Protein AF-A0A2V7S3A4-F1 (afdb_monomer)

Nearest PDB structures (foldseek):
  8rte-assembly1_A  TM=5.870E-01  e=4.071E-02  Bacillus phage phi105
  8rte-assembly1_B  TM=5.940E-01  e=4.272E-02  Bacillus phage phi105
  4wnd-assembly1_A  TM=4.679E-01  e=4.704E-02  Homo sapiens
  5a7d-assembly4_D  TM=4.368E-01  e=1.066E-01  Drosophila melanogaster
  4wnf-assembly1_A  TM=4.664E-01  e=1.423E-01  Homo sapiens

Radius of gyration: 20.43 Å; Cα contacts (8 Å, |Δi|>4): 155; chains: 1; bounding box: 55×40×80 Å

Mean predicted aligned error: 12.74 Å

pLDDT: mean 76.26, std 22.92, range [29.84, 98.12]

Sequence (170 aa):
MSGSGGSPLDHHDALTRLTLQAVGGDSARYYLTKAEFYGVKNDIPAAHAYYDSARVVLAAKTAAPPNKASEQQPVETQLAPAYAGLGRKADAIPMGREGAQLVPVSRDALAGPAVLLDLVEIYVRTAEYDGALDQLALPFSDSEPGKGGSVAAENSRPVVFAIQEPIENS

Secondary structure (DSSP, 8-state):
-------TTTHHHHHHH--TTTTTT-HHHHHHHHHHHHHHTT-HHHHHHHHHHHHHHHHHHTTSPP-HHHHHS-THHHHHHHHHHTT-HHHHHHHHHHHHHHS-TTT-TTTHHHHHHHHHHHHHHTT-HHHHHHHHHHHHHT--TT------------------------

Structure (mmCIF, N/CA/C/O backbone):
data_AF-A0A2V7S3A4-F1
#
_entry.id   AF-A0A2V7S3A4-F1
#
loop_
_atom_site.group_PDB
_atom_site.id
_atom_site.type_symbol
_atom_site.label_atom_id
_atom_site.label_alt_id
_atom_site.label_comp_id
_atom_site.label_asym_id
_atom_site.label_entity_id
_atom_site.label_seq_id
_atom_site.pdbx_PDB_ins_code
_atom_site.Cartn_x
_atom_site.Cartn_y
_atom_site.Cartn_z
_atom_site.occupancy
_atom_site.B_iso_or_equiv
_atom_site.auth_seq_id
_atom_site.auth_comp_id
_atom_site.auth_asym_id
_atom_site.auth_atom_id
_atom_site.pdbx_PDB_model_num
ATOM 1 N N . MET A 1 1 ? 6.741 14.776 -45.698 1.00 37.16 1 MET A N 1
ATOM 2 C CA . MET A 1 1 ? 6.699 15.222 -44.289 1.00 37.16 1 MET A CA 1
ATOM 3 C C . MET A 1 1 ? 5.877 14.194 -43.533 1.00 37.16 1 MET A C 1
ATOM 5 O O . MET A 1 1 ? 4.657 14.232 -43.600 1.00 37.16 1 MET A O 1
ATOM 9 N N . SER A 1 2 ? 6.550 13.184 -42.979 1.00 37.75 2 SER A N 1
ATOM 10 C CA . SER A 1 2 ? 5.908 12.065 -42.282 1.00 37.75 2 SER A CA 1
ATOM 11 C C . SER A 1 2 ? 5.432 12.514 -40.908 1.00 37.75 2 SER A C 1
ATOM 13 O O . SER A 1 2 ? 6.190 13.136 -40.166 1.00 37.75 2 SER A O 1
ATOM 15 N N . GLY A 1 3 ? 4.173 12.214 -40.596 1.00 44.56 3 GLY A N 1
ATOM 16 C CA . GLY A 1 3 ? 3.578 12.487 -39.298 1.00 44.56 3 GLY A CA 1
ATOM 17 C C . GLY A 1 3 ? 4.239 11.660 -38.201 1.00 44.56 3 GLY A C 1
ATOM 18 O O . GLY A 1 3 ? 4.335 10.440 -38.316 1.00 44.56 3 GLY A O 1
ATOM 19 N N . SER A 1 4 ? 4.649 12.314 -37.116 1.00 43.97 4 SER A N 1
ATOM 20 C CA . SER A 1 4 ? 4.848 11.634 -35.839 1.00 43.97 4 SER A CA 1
ATOM 21 C C . SER A 1 4 ? 3.525 11.679 -35.081 1.00 43.97 4 SER A C 1
ATOM 23 O O . SER A 1 4 ? 3.277 12.567 -34.264 1.00 43.97 4 SER A O 1
ATOM 25 N N . GLY A 1 5 ? 2.646 10.731 -35.398 1.00 41.50 5 GLY A N 1
ATOM 26 C CA . GLY A 1 5 ? 1.574 10.348 -34.491 1.00 41.50 5 GLY A CA 1
ATOM 27 C C . GLY A 1 5 ? 2.208 9.736 -33.247 1.00 41.50 5 GLY A C 1
ATOM 28 O O . GLY A 1 5 ? 2.524 8.550 -33.243 1.00 41.50 5 GLY A O 1
ATOM 29 N N . GLY A 1 6 ? 2.450 10.552 -32.219 1.00 45.25 6 GLY A N 1
ATOM 30 C CA . GLY A 1 6 ? 2.721 10.047 -30.878 1.00 45.25 6 GLY A CA 1
ATOM 31 C C . GLY A 1 6 ? 1.492 9.266 -30.436 1.00 45.25 6 GLY A C 1
ATOM 32 O O . GLY A 1 6 ? 0.419 9.844 -30.273 1.00 45.25 6 GLY A O 1
ATOM 33 N N . SER A 1 7 ? 1.622 7.944 -30.358 1.00 45.91 7 SER A N 1
ATOM 34 C CA . SER A 1 7 ? 0.506 7.077 -30.005 1.00 45.91 7 SER A CA 1
ATOM 35 C C . SER A 1 7 ? 0.048 7.415 -28.576 1.00 45.91 7 SER A C 1
ATOM 37 O O . SER A 1 7 ? 0.903 7.515 -27.695 1.00 45.91 7 SER A O 1
ATOM 39 N N . PRO A 1 8 ? -1.259 7.559 -28.294 1.00 46.12 8 PRO A N 1
ATOM 40 C CA . PRO A 1 8 ? -1.789 7.881 -26.962 1.00 46.12 8 PRO A CA 1
ATOM 41 C C . PRO A 1 8 ? -1.533 6.820 -25.871 1.00 46.12 8 PRO A C 1
ATOM 43 O O . PRO A 1 8 ? -2.197 6.845 -24.846 1.00 46.12 8 PRO A O 1
ATOM 46 N N . LEU A 1 9 ? -0.635 5.853 -26.086 1.00 45.38 9 LEU A N 1
ATOM 47 C CA . LEU A 1 9 ? -0.427 4.673 -25.240 1.00 45.38 9 LEU A CA 1
ATOM 48 C C . LEU A 1 9 ? 1.003 4.540 -24.687 1.00 45.38 9 LEU A C 1
ATOM 50 O O . LEU A 1 9 ? 1.315 3.536 -24.056 1.00 45.38 9 LEU A O 1
ATOM 54 N N . ASP A 1 10 ? 1.847 5.567 -24.812 1.00 55.38 10 ASP A N 1
ATOM 55 C CA . ASP A 1 10 ? 3.214 5.584 -24.255 1.00 55.38 10 ASP A CA 1
ATOM 56 C C . ASP A 1 10 ? 3.257 5.867 -22.727 1.00 55.38 10 ASP A C 1
ATOM 58 O O . ASP A 1 10 ? 4.191 6.458 -22.179 1.00 55.38 10 ASP A O 1
ATOM 62 N N . HIS A 1 11 ? 2.205 5.465 -22.006 1.00 55.16 11 HIS A N 1
ATOM 63 C CA . HIS A 1 11 ? 2.029 5.713 -20.570 1.00 55.16 11 HIS A CA 1
ATOM 64 C C . HIS A 1 11 ? 3.053 4.958 -19.707 1.00 55.16 11 HIS A C 1
ATOM 66 O O . HIS A 1 11 ? 3.477 5.459 -18.662 1.00 55.16 11 HIS A O 1
ATOM 72 N N . HIS A 1 12 ? 3.501 3.778 -20.150 1.00 55.31 12 HIS A N 1
ATOM 73 C CA . HIS A 1 12 ? 4.507 2.992 -19.429 1.00 55.31 12 HIS A CA 1
ATOM 74 C C . HIS A 1 12 ? 5.864 3.711 -19.362 1.00 55.31 12 HIS A C 1
ATOM 76 O O . HIS A 1 12 ? 6.557 3.673 -18.340 1.00 55.31 12 HIS A O 1
ATOM 82 N N . ASP A 1 13 ? 6.232 4.417 -20.429 1.00 67.25 13 ASP A N 1
ATOM 83 C CA . ASP A 1 13 ? 7.504 5.133 -20.505 1.00 67.25 13 ASP A CA 1
ATOM 84 C C . ASP A 1 13 ? 7.467 6.446 -19.702 1.00 67.25 13 ASP A C 1
ATOM 86 O O . ASP A 1 13 ? 8.473 6.900 -19.144 1.00 67.25 13 ASP A O 1
ATOM 90 N N . ALA A 1 14 ? 6.276 7.037 -19.563 1.00 75.25 14 ALA A N 1
ATOM 91 C CA . ALA A 1 14 ? 6.050 8.201 -18.712 1.00 75.25 14 ALA A CA 1
ATOM 92 C C . ALA A 1 14 ? 6.250 7.877 -17.220 1.00 75.25 14 ALA A C 1
ATOM 94 O O . ALA A 1 14 ? 6.975 8.598 -16.532 1.00 75.25 14 ALA A O 1
ATOM 95 N N . LEU A 1 15 ? 5.693 6.765 -16.721 1.00 75.19 15 LEU A N 1
ATOM 96 C CA . LEU A 1 15 ? 5.861 6.357 -15.316 1.00 75.19 15 LEU A CA 1
ATOM 97 C C . LEU A 1 15 ? 7.301 5.961 -14.983 1.00 75.19 15 LEU A C 1
ATOM 99 O O . LEU A 1 15 ? 7.766 6.184 -13.862 1.00 75.19 15 LEU A O 1
ATOM 103 N N . THR A 1 16 ? 8.050 5.448 -15.96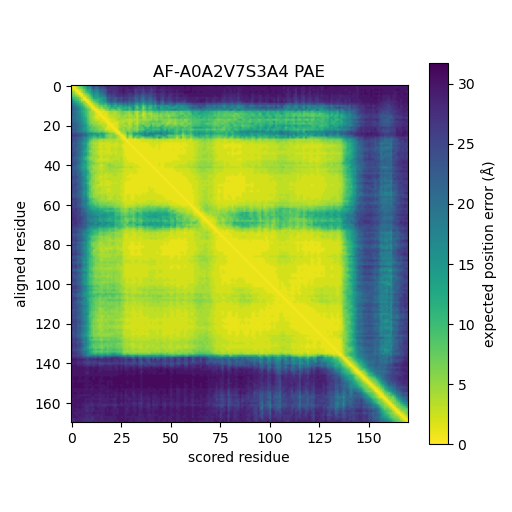0 1.00 80.56 16 THR A N 1
ATOM 104 C CA . THR A 1 16 ? 9.485 5.184 -15.789 1.00 80.56 16 THR A CA 1
ATOM 105 C C . THR A 1 16 ? 10.252 6.487 -15.538 1.00 80.56 16 THR A C 1
ATOM 107 O O . THR A 1 16 ? 11.052 6.558 -14.603 1.00 80.56 16 THR A O 1
ATOM 110 N N . ARG A 1 17 ? 9.946 7.544 -16.298 1.00 82.00 17 ARG A N 1
ATOM 111 C CA . ARG A 1 17 ? 10.601 8.860 -16.199 1.00 82.00 17 ARG A CA 1
ATOM 112 C C . ARG A 1 17 ? 10.058 9.763 -15.092 1.00 82.00 17 ARG A C 1
ATOM 114 O O . ARG A 1 17 ? 10.687 10.773 -14.789 1.00 82.00 17 ARG A O 1
ATOM 121 N N . LEU A 1 18 ? 8.924 9.419 -14.479 1.00 82.38 18 LEU A N 1
ATOM 122 C CA . LEU A 1 18 ? 8.378 10.164 -13.349 1.00 82.38 18 LEU A CA 1
ATOM 123 C C . LEU A 1 18 ? 9.389 10.175 -12.196 1.00 82.38 18 LEU A C 1
ATOM 125 O O . LEU A 1 18 ? 9.831 9.115 -11.742 1.00 82.38 18 LEU A O 1
ATOM 129 N N . THR A 1 19 ? 9.738 11.370 -11.724 1.00 82.50 19 THR A N 1
ATOM 130 C CA . THR A 1 19 ? 10.650 11.583 -10.596 1.00 82.50 19 THR A CA 1
ATOM 131 C C . THR A 1 19 ? 9.900 12.157 -9.402 1.00 82.50 19 THR A C 1
ATOM 133 O O . THR A 1 19 ? 8.884 12.833 -9.560 1.00 82.50 19 THR A O 1
ATOM 136 N N . LEU A 1 20 ? 10.439 11.948 -8.200 1.00 78.44 20 LEU A N 1
ATOM 137 C CA . LEU A 1 20 ? 9.885 12.518 -6.969 1.00 78.44 20 LEU A CA 1
ATOM 138 C C . LEU A 1 20 ? 9.796 14.057 -7.018 1.00 78.44 20 LEU A C 1
ATOM 140 O O . LEU A 1 20 ? 8.858 14.653 -6.494 1.00 78.44 20 LEU A O 1
ATOM 144 N N . GLN A 1 21 ? 10.757 14.707 -7.678 1.00 78.69 21 GLN A N 1
ATOM 145 C CA . GLN A 1 21 ? 10.765 16.161 -7.843 1.00 78.69 21 GLN A CA 1
ATOM 146 C C . GLN A 1 21 ? 9.604 16.646 -8.724 1.00 78.69 21 GLN A C 1
ATOM 148 O O . GLN A 1 21 ? 9.017 17.687 -8.439 1.00 78.69 21 GLN A O 1
ATOM 153 N N . ALA A 1 22 ? 9.246 15.887 -9.764 1.00 74.12 22 ALA A N 1
ATOM 154 C CA . ALA A 1 22 ? 8.166 16.247 -10.681 1.00 74.12 22 ALA A CA 1
ATOM 155 C C . ALA A 1 22 ? 6.772 16.193 -10.028 1.00 74.12 22 ALA A C 1
ATOM 157 O O . ALA A 1 22 ? 5.880 16.925 -10.442 1.00 74.12 22 ALA A O 1
ATOM 158 N N . VAL A 1 23 ? 6.589 15.370 -8.991 1.00 72.56 23 VAL A N 1
ATOM 159 C CA . VAL A 1 23 ? 5.323 15.242 -8.240 1.00 72.56 23 VAL A CA 1
ATOM 160 C C . VAL A 1 23 ? 5.226 16.179 -7.032 1.00 72.56 23 VAL A C 1
ATOM 162 O O . VAL A 1 23 ? 4.337 16.031 -6.200 1.00 72.56 23 VAL A O 1
ATOM 165 N N . GLY A 1 24 ? 6.130 17.156 -6.908 1.00 63.72 24 GLY A N 1
ATOM 166 C CA . GLY A 1 24 ? 6.024 18.188 -5.873 1.00 63.72 24 GLY A CA 1
ATOM 167 C C . GLY A 1 24 ? 6.252 17.690 -4.440 1.00 63.72 24 GLY A C 1
ATOM 168 O O . GLY A 1 24 ? 5.844 18.361 -3.498 1.00 63.72 24 GLY A O 1
ATOM 169 N N . GLY A 1 25 ? 6.917 16.543 -4.258 1.00 66.81 25 GLY A N 1
ATOM 170 C CA . GLY A 1 25 ? 7.394 16.091 -2.946 1.00 66.81 25 GLY A CA 1
ATOM 171 C C . GLY A 1 25 ? 6.442 15.221 -2.118 1.00 66.81 25 GLY A C 1
ATOM 172 O O . GLY A 1 25 ? 6.827 14.855 -1.006 1.00 66.81 25 GLY A O 1
ATOM 173 N N . ASP A 1 26 ? 5.264 14.819 -2.621 1.00 70.50 26 ASP A N 1
ATOM 174 C CA . ASP A 1 26 ? 4.502 13.734 -1.974 1.00 70.50 26 ASP A CA 1
ATOM 175 C C . ASP A 1 26 ? 5.195 12.385 -2.211 1.00 70.50 26 ASP A C 1
ATOM 177 O O . ASP A 1 26 ? 4.914 11.636 -3.152 1.00 70.50 26 ASP A O 1
ATOM 181 N N . SER A 1 27 ? 6.161 12.097 -1.342 1.00 80.69 27 SER A N 1
ATOM 182 C CA . SER A 1 27 ? 7.020 10.924 -1.446 1.00 80.69 27 SER A CA 1
ATOM 183 C C . SER A 1 27 ? 6.277 9.613 -1.230 1.00 80.69 27 SER A C 1
ATOM 185 O O . SER A 1 27 ? 6.654 8.614 -1.835 1.00 80.69 27 SER A O 1
ATOM 187 N N . ALA A 1 28 ? 5.191 9.602 -0.455 1.00 85.31 28 ALA A N 1
ATOM 188 C CA . ALA A 1 28 ? 4.440 8.378 -0.191 1.00 85.31 28 ALA A CA 1
ATOM 189 C C . ALA A 1 28 ? 3.707 7.885 -1.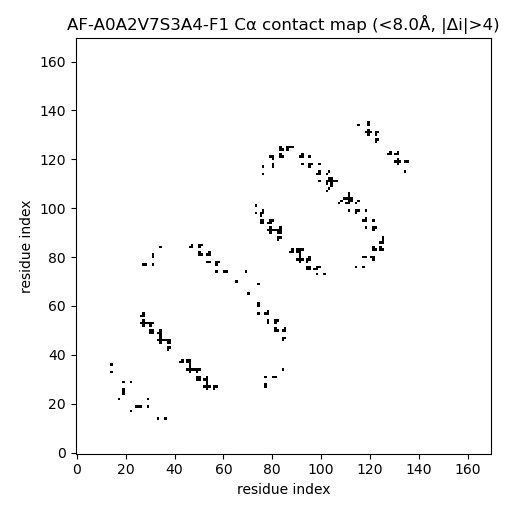443 1.00 85.31 28 ALA A C 1
ATOM 191 O O . ALA A 1 28 ? 3.908 6.744 -1.866 1.00 85.31 28 ALA A O 1
ATOM 192 N N . ARG A 1 29 ? 2.903 8.756 -2.072 1.00 84.69 29 ARG A N 1
ATOM 193 C CA . ARG A 1 29 ? 2.155 8.390 -3.282 1.00 84.69 29 ARG A CA 1
ATOM 194 C C . ARG A 1 29 ? 3.088 8.047 -4.435 1.00 84.69 29 ARG A C 1
ATOM 196 O O . ARG A 1 29 ? 2.858 7.060 -5.124 1.00 84.69 29 ARG A O 1
ATOM 203 N N . TYR A 1 30 ? 4.164 8.817 -4.599 1.00 90.69 30 TYR A N 1
ATOM 204 C CA . TYR A 1 30 ? 5.200 8.530 -5.588 1.00 90.69 30 TYR A CA 1
ATOM 205 C C . TYR A 1 30 ? 5.728 7.095 -5.479 1.00 90.69 30 TYR A C 1
ATOM 207 O O . TYR A 1 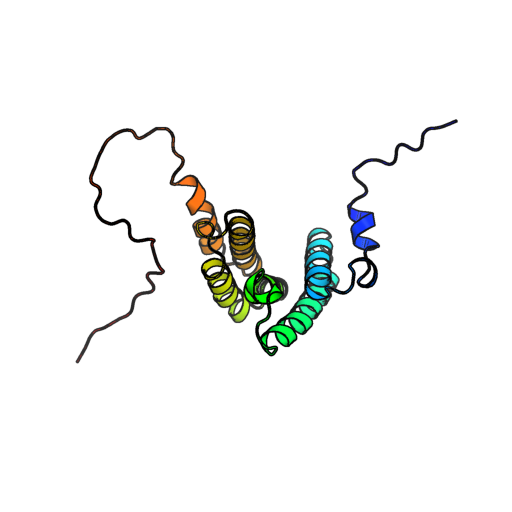30 ? 5.795 6.379 -6.481 1.00 90.69 30 TYR A O 1
ATOM 215 N N . TYR A 1 31 ? 6.099 6.671 -4.267 1.00 94.25 31 TYR A N 1
ATOM 216 C CA . TYR A 1 31 ? 6.661 5.345 -4.052 1.00 94.25 31 TYR A CA 1
ATOM 217 C C . TYR A 1 31 ? 5.627 4.232 -4.241 1.00 94.25 31 TYR A C 1
ATOM 219 O O . TYR A 1 31 ? 5.961 3.238 -4.879 1.00 94.25 31 TYR A O 1
ATOM 227 N N . LEU A 1 32 ? 4.379 4.404 -3.790 1.00 92.56 32 LEU A N 1
ATOM 228 C CA . LEU A 1 32 ? 3.307 3.429 -4.049 1.00 92.56 32 LEU A CA 1
ATOM 229 C C . LEU A 1 32 ? 3.061 3.236 -5.552 1.00 92.56 32 LEU A C 1
ATOM 231 O O . LEU A 1 32 ? 3.123 2.113 -6.047 1.00 92.56 32 LEU A O 1
ATOM 235 N N . THR A 1 33 ? 2.913 4.331 -6.305 1.00 91.38 33 THR A N 1
ATOM 236 C CA . THR A 1 33 ? 2.693 4.265 -7.758 1.00 91.38 33 THR A CA 1
ATOM 237 C C . THR A 1 33 ? 3.871 3.615 -8.490 1.00 91.38 33 THR A C 1
ATOM 239 O O . THR A 1 33 ? 3.674 2.836 -9.423 1.00 91.38 33 THR A O 1
ATOM 242 N N . LYS A 1 34 ? 5.116 3.892 -8.074 1.00 93.88 34 LYS A N 1
ATOM 243 C CA . LYS A 1 34 ? 6.293 3.190 -8.613 1.00 93.88 34 LYS A CA 1
ATOM 244 C C . LYS A 1 34 ? 6.245 1.699 -8.279 1.00 93.88 34 LYS A C 1
ATOM 246 O O . LYS A 1 34 ? 6.513 0.886 -9.160 1.00 93.88 34 LYS A O 1
ATOM 251 N N . ALA A 1 35 ? 5.893 1.337 -7.050 1.00 95.19 35 ALA A N 1
ATOM 252 C CA . ALA A 1 35 ? 5.838 -0.052 -6.619 1.00 95.19 35 ALA A CA 1
ATOM 253 C C . ALA A 1 35 ? 4.826 -0.870 -7.433 1.00 95.19 35 ALA A C 1
ATOM 255 O O . ALA A 1 35 ? 5.181 -1.912 -7.985 1.00 95.19 35 ALA A O 1
ATOM 256 N N . GLU A 1 36 ? 3.608 -0.354 -7.593 1.00 91.62 36 GLU A N 1
ATOM 257 C CA . GLU A 1 36 ? 2.566 -0.955 -8.431 1.00 91.62 36 GLU A CA 1
ATOM 258 C C . GLU A 1 36 ? 3.024 -1.089 -9.886 1.00 91.62 36 GLU A C 1
ATOM 260 O O . GLU A 1 36 ? 2.912 -2.163 -10.479 1.00 91.62 36 GLU A O 1
ATOM 265 N N . PHE A 1 37 ? 3.611 -0.027 -10.450 1.00 92.75 37 PHE A N 1
ATOM 266 C CA . PHE A 1 37 ? 4.104 -0.024 -11.825 1.00 92.75 37 PHE A CA 1
ATOM 267 C C . PHE A 1 37 ? 5.162 -1.106 -12.075 1.00 92.75 37 PHE A C 1
ATOM 269 O O . PHE A 1 37 ? 5.069 -1.857 -13.050 1.00 92.75 37 PHE A O 1
ATOM 276 N N . TYR A 1 38 ? 6.162 -1.215 -11.197 1.00 93.00 38 TYR A N 1
ATOM 277 C CA . TYR A 1 38 ? 7.186 -2.254 -11.318 1.00 93.00 38 TYR A CA 1
ATOM 278 C C . TYR A 1 38 ? 6.628 -3.654 -11.024 1.00 93.00 38 TYR A C 1
ATOM 280 O O . TYR A 1 38 ? 7.065 -4.617 -11.655 1.00 93.00 38 TYR A O 1
ATOM 288 N N . GLY A 1 39 ? 5.601 -3.763 -10.174 1.00 90.31 39 GLY A N 1
ATOM 289 C CA . GLY A 1 39 ? 4.848 -5.000 -9.964 1.00 90.31 39 GLY A CA 1
ATOM 290 C C . GLY A 1 39 ? 4.149 -5.479 -11.239 1.00 90.31 39 GLY A C 1
ATOM 291 O O . GLY A 1 39 ? 4.304 -6.636 -11.622 1.00 90.31 39 GLY A O 1
ATOM 292 N N . VAL A 1 40 ? 3.467 -4.582 -11.959 1.00 89.69 40 VAL A N 1
ATOM 293 C CA . VAL A 1 40 ? 2.844 -4.883 -13.265 1.00 89.69 40 VAL A CA 1
ATOM 294 C C . VAL A 1 40 ? 3.890 -5.273 -14.315 1.00 89.69 40 VAL A C 1
ATOM 296 O O . VAL A 1 40 ? 3.635 -6.133 -15.155 1.00 89.69 40 VAL A O 1
ATOM 299 N N . LYS A 1 41 ? 5.096 -4.697 -14.251 1.00 91.06 41 LYS A N 1
ATOM 300 C CA . LYS A 1 41 ? 6.230 -5.093 -15.105 1.00 91.06 41 LYS A CA 1
ATOM 301 C C . LYS A 1 41 ? 6.887 -6.417 -14.699 1.00 91.06 41 LYS A C 1
ATOM 303 O O . LYS A 1 41 ? 7.837 -6.830 -15.362 1.00 91.06 41 LYS A O 1
ATOM 308 N N . ASN A 1 42 ? 6.401 -7.065 -13.639 1.00 92.31 42 ASN A N 1
ATOM 309 C CA . ASN A 1 42 ? 6.976 -8.273 -13.051 1.00 92.31 42 ASN A CA 1
ATOM 310 C C . ASN A 1 42 ? 8.437 -8.097 -12.578 1.00 92.31 42 ASN A C 1
ATOM 312 O O . ASN A 1 42 ? 9.178 -9.068 -12.430 1.00 92.31 42 ASN A O 1
ATOM 316 N N . ASP A 1 43 ? 8.856 -6.855 -12.318 1.00 95.56 43 ASP A N 1
ATOM 317 C CA . ASP A 1 43 ? 10.135 -6.535 -11.684 1.00 95.56 43 ASP A CA 1
ATOM 318 C C . ASP A 1 43 ? 9.920 -6.478 -10.169 1.00 95.56 43 ASP A C 1
ATOM 320 O O . ASP A 1 43 ? 9.791 -5.419 -9.547 1.00 95.56 43 ASP A O 1
ATOM 324 N N . ILE A 1 44 ? 9.798 -7.671 -9.588 1.00 94.25 44 ILE A N 1
ATOM 325 C CA . ILE A 1 44 ? 9.487 -7.859 -8.170 1.00 94.25 44 ILE A CA 1
ATOM 326 C C . ILE A 1 44 ? 10.527 -7.191 -7.252 1.00 94.25 44 ILE A C 1
ATOM 328 O O . ILE A 1 44 ? 10.112 -6.523 -6.302 1.00 94.25 44 ILE A O 1
ATOM 332 N N . PRO A 1 45 ? 11.852 -7.277 -7.514 1.00 97.00 45 PRO A N 1
ATOM 333 C CA . PRO A 1 45 ? 12.841 -6.567 -6.705 1.00 97.00 45 PRO A CA 1
ATOM 334 C C . PRO A 1 45 ? 12.629 -5.049 -6.683 1.00 97.00 45 PRO A C 1
ATOM 336 O O . PRO A 1 45 ? 12.661 -4.446 -5.606 1.00 97.00 45 PRO A O 1
ATOM 339 N N . ALA A 1 46 ? 12.375 -4.425 -7.840 1.00 95.56 46 ALA A N 1
ATOM 340 C CA . ALA A 1 46 ? 12.112 -2.989 -7.896 1.00 95.56 46 ALA A CA 1
ATOM 341 C C . ALA A 1 46 ? 10.804 -2.628 -7.178 1.00 95.56 46 ALA A C 1
ATOM 343 O O . ALA A 1 46 ? 10.774 -1.673 -6.399 1.00 95.56 46 ALA A O 1
ATOM 344 N N . ALA A 1 47 ? 9.742 -3.414 -7.380 1.00 96.38 47 ALA A N 1
ATOM 345 C CA . ALA A 1 47 ? 8.467 -3.218 -6.694 1.00 96.38 47 ALA A CA 1
ATOM 346 C C . ALA A 1 47 ? 8.634 -3.249 -5.166 1.00 96.38 47 ALA A C 1
ATOM 348 O O . ALA A 1 47 ? 8.191 -2.331 -4.477 1.00 96.38 47 ALA A O 1
ATOM 349 N N . HIS A 1 48 ? 9.347 -4.250 -4.640 1.00 97.06 48 HIS A N 1
ATOM 350 C CA . HIS A 1 48 ? 9.626 -4.375 -3.207 1.00 97.06 48 HIS A CA 1
ATOM 351 C C . HIS A 1 48 ? 10.413 -3.177 -2.661 1.00 97.06 48 HIS A C 1
ATOM 353 O O . HIS A 1 48 ? 10.068 -2.654 -1.603 1.00 97.06 48 HIS A O 1
ATOM 359 N N . ALA A 1 49 ? 11.438 -2.705 -3.378 1.00 97.50 49 ALA A N 1
ATOM 360 C CA . ALA A 1 49 ? 12.220 -1.543 -2.949 1.00 97.50 49 ALA A CA 1
ATOM 361 C C . ALA A 1 49 ? 11.354 -0.274 -2.831 1.00 97.50 49 ALA A C 1
ATOM 363 O O . ALA A 1 49 ? 11.503 0.520 -1.894 1.00 97.50 49 ALA A O 1
ATOM 364 N N . TYR A 1 50 ? 10.415 -0.093 -3.760 1.00 97.25 50 TYR A N 1
ATOM 365 C CA . TYR A 1 50 ? 9.485 1.029 -3.722 1.00 97.25 50 TYR A CA 1
ATOM 366 C C . TYR A 1 50 ? 8.408 0.876 -2.644 1.00 97.25 50 TYR A C 1
ATOM 368 O O . TYR A 1 50 ? 8.135 1.852 -1.944 1.00 97.25 50 TYR A O 1
ATOM 376 N N . TYR A 1 51 ? 7.864 -0.325 -2.422 1.00 97.44 51 TYR A N 1
ATOM 377 C CA . TYR A 1 51 ? 6.960 -0.563 -1.293 1.00 97.44 51 TYR A CA 1
ATOM 378 C C . TYR A 1 51 ? 7.650 -0.315 0.054 1.00 97.44 51 TYR A C 1
ATOM 380 O O . TYR A 1 51 ? 7.051 0.291 0.944 1.00 97.44 51 TYR A O 1
ATOM 388 N N . ASP A 1 52 ? 8.921 -0.697 0.204 1.00 97.69 52 ASP A N 1
ATOM 389 C CA . ASP A 1 52 ? 9.675 -0.417 1.429 1.00 97.69 52 ASP A CA 1
ATOM 390 C C . ASP A 1 52 ? 9.908 1.087 1.631 1.00 97.69 52 ASP A C 1
ATOM 392 O O . ASP A 1 52 ? 9.716 1.610 2.731 1.00 97.69 52 ASP A O 1
ATOM 396 N N . SER A 1 53 ? 10.209 1.813 0.553 1.00 96.31 53 SER A N 1
ATOM 397 C CA . SER A 1 53 ? 10.333 3.275 0.590 1.00 96.31 53 SER A CA 1
ATOM 398 C C . SER A 1 53 ? 9.015 3.951 0.991 1.00 96.31 53 SER A C 1
ATOM 400 O O . SER A 1 53 ? 9.012 4.842 1.846 1.00 96.31 53 SER A O 1
ATOM 402 N N . ALA A 1 54 ? 7.885 3.502 0.432 1.00 95.81 54 ALA A N 1
ATOM 403 C CA . ALA A 1 54 ? 6.555 3.977 0.814 1.00 95.81 54 ALA A CA 1
ATOM 404 C C . ALA A 1 54 ? 6.280 3.712 2.301 1.00 95.81 54 ALA A C 1
ATOM 406 O O . ALA A 1 54 ? 5.902 4.633 3.028 1.00 95.81 54 ALA A O 1
ATOM 407 N N . ARG A 1 55 ? 6.544 2.486 2.772 1.00 96.00 55 ARG A N 1
ATOM 408 C CA . ARG A 1 55 ? 6.382 2.080 4.175 1.00 96.00 55 ARG A CA 1
ATOM 409 C C . ARG A 1 55 ? 7.167 2.984 5.122 1.00 96.00 55 ARG A C 1
ATOM 411 O O . ARG A 1 55 ? 6.615 3.410 6.130 1.00 96.00 55 ARG A O 1
ATOM 418 N N . VAL A 1 56 ? 8.432 3.281 4.820 1.00 94.25 56 VAL A N 1
ATOM 419 C CA . VAL A 1 56 ? 9.275 4.147 5.665 1.00 94.25 56 VAL A CA 1
ATOM 420 C C . VAL A 1 56 ? 8.701 5.560 5.758 1.00 94.25 56 VAL A C 1
ATOM 422 O O . VAL A 1 56 ? 8.574 6.097 6.859 1.00 94.25 56 VAL A O 1
ATOM 425 N N . VAL A 1 57 ? 8.308 6.152 4.626 1.00 91.69 57 VAL A N 1
ATOM 426 C CA . VAL A 1 57 ? 7.713 7.498 4.603 1.00 91.69 57 VAL A CA 1
ATOM 427 C C . VAL A 1 57 ? 6.396 7.534 5.378 1.00 91.69 57 VAL A C 1
ATOM 429 O O . VAL A 1 57 ? 6.160 8.455 6.159 1.00 91.69 57 VAL A O 1
ATOM 432 N N . LEU A 1 58 ? 5.530 6.545 5.168 1.00 91.69 58 LEU A N 1
ATOM 433 C CA . LEU A 1 58 ? 4.201 6.490 5.773 1.00 91.69 58 LEU A CA 1
ATOM 434 C C . LEU A 1 58 ? 4.255 6.181 7.273 1.00 91.69 58 LEU A C 1
ATOM 436 O O . LEU A 1 58 ? 3.560 6.835 8.044 1.00 91.69 58 LEU A O 1
ATOM 440 N N . ALA A 1 59 ? 5.141 5.285 7.712 1.00 90.56 59 ALA A N 1
ATOM 441 C CA . ALA A 1 59 ? 5.365 5.019 9.135 1.00 90.56 59 ALA A CA 1
ATOM 442 C C . ALA A 1 59 ? 5.938 6.239 9.882 1.00 90.56 59 ALA A C 1
ATOM 444 O O . ALA A 1 59 ? 5.697 6.415 11.071 1.00 90.56 59 ALA A O 1
ATOM 445 N N . ALA A 1 60 ? 6.674 7.122 9.201 1.00 88.19 60 ALA A N 1
ATOM 446 C CA . ALA A 1 60 ? 7.070 8.395 9.801 1.00 88.19 60 ALA A CA 1
ATOM 447 C C . ALA A 1 60 ? 5.871 9.351 9.965 1.00 88.19 60 ALA A C 1
ATOM 449 O O . ALA A 1 60 ? 5.819 10.109 10.934 1.00 88.19 60 ALA A O 1
ATOM 450 N N . LYS A 1 61 ? 4.886 9.301 9.053 1.00 85.94 61 LYS A N 1
ATOM 451 C CA . LYS A 1 61 ? 3.663 10.117 9.136 1.00 85.94 61 LYS A CA 1
ATOM 452 C C . LYS A 1 61 ? 2.737 9.678 10.274 1.00 85.94 61 LYS A C 1
ATOM 454 O O . LYS A 1 61 ? 2.103 10.546 10.859 1.00 85.94 61 LYS A O 1
ATOM 459 N N . THR A 1 62 ? 2.693 8.393 10.639 1.00 83.06 62 THR A N 1
ATOM 460 C CA . THR A 1 62 ? 1.873 7.924 11.779 1.00 83.06 62 THR A CA 1
ATOM 461 C C . THR A 1 62 ? 2.352 8.471 13.128 1.00 83.06 62 THR A C 1
ATOM 463 O O . THR A 1 62 ? 1.581 8.517 14.078 1.00 83.06 62 THR A O 1
ATOM 466 N N . ALA A 1 63 ? 3.616 8.896 13.228 1.00 81.06 63 ALA A N 1
ATOM 467 C CA . ALA A 1 63 ? 4.164 9.535 14.425 1.00 81.06 63 ALA A CA 1
ATOM 468 C C . ALA A 1 63 ? 3.930 11.059 14.468 1.00 81.06 63 ALA A C 1
ATOM 470 O O . ALA A 1 63 ? 4.208 11.695 15.486 1.00 81.06 63 ALA A O 1
ATOM 471 N N . ALA A 1 64 ? 3.461 11.662 13.371 1.00 79.38 64 ALA A N 1
ATOM 472 C CA . ALA A 1 64 ? 3.207 13.093 13.295 1.00 79.38 64 ALA A CA 1
ATOM 473 C C . ALA A 1 64 ? 1.802 13.439 13.829 1.00 79.38 64 ALA A C 1
ATOM 475 O O . ALA A 1 64 ? 0.881 12.631 13.703 1.00 79.38 64 ALA A O 1
ATOM 476 N N . PRO A 1 65 ? 1.596 14.645 14.392 1.00 77.56 65 PRO A N 1
ATOM 477 C CA . PRO A 1 65 ? 0.266 15.096 14.780 1.00 77.56 65 PRO A CA 1
ATOM 478 C C . PRO A 1 65 ? -0.697 15.102 13.581 1.00 77.56 65 PRO A C 1
ATOM 480 O O . PRO A 1 65 ? -0.281 15.502 12.485 1.00 77.56 65 PRO A O 1
ATOM 483 N N . PRO A 1 66 ? -1.977 14.735 13.778 1.00 75.75 66 PRO A N 1
ATOM 484 C CA . PRO A 1 66 ? -2.982 14.824 12.728 1.00 75.75 66 PRO A CA 1
ATOM 485 C C . PRO A 1 66 ? -3.054 16.236 12.138 1.00 75.75 66 PRO A C 1
ATOM 487 O O . PRO A 1 66 ? -2.979 17.239 12.853 1.00 75.75 66 PRO A O 1
ATOM 490 N N . ASN A 1 67 ? -3.207 16.318 10.822 1.00 75.69 67 ASN A N 1
ATOM 491 C CA . ASN A 1 67 ? -3.415 17.555 10.082 1.00 75.69 67 ASN A CA 1
ATOM 492 C C . ASN A 1 67 ? -4.547 17.392 9.050 1.00 75.69 67 ASN A C 1
ATOM 494 O O . ASN A 1 67 ? -5.053 16.296 8.815 1.00 75.69 67 ASN A O 1
ATOM 498 N N . LYS A 1 68 ? -4.923 18.485 8.375 1.00 70.69 68 LYS A N 1
ATOM 499 C CA . LYS A 1 68 ? -6.002 18.461 7.370 1.00 70.69 68 LYS A CA 1
ATOM 500 C C . LYS A 1 68 ? -5.776 17.449 6.240 1.00 70.69 68 LYS A C 1
ATOM 502 O O . LYS A 1 68 ? -6.738 16.914 5.708 1.00 70.69 68 LYS A O 1
ATOM 507 N N . ALA A 1 69 ? -4.524 17.188 5.859 1.00 67.69 69 ALA A N 1
ATOM 508 C CA . ALA A 1 69 ? -4.222 16.210 4.818 1.00 67.69 69 ALA A CA 1
ATOM 509 C C . ALA A 1 69 ? -4.429 14.770 5.319 1.00 67.69 69 ALA A C 1
ATOM 511 O O . ALA A 1 69 ? -4.979 13.955 4.584 1.00 67.69 69 ALA A O 1
ATOM 512 N N . SER A 1 70 ? -4.064 14.464 6.570 1.00 67.25 70 SER A N 1
ATOM 513 C CA . SER A 1 70 ? -4.341 13.153 7.177 1.00 67.25 70 SER A CA 1
ATOM 514 C C . SER A 1 70 ? -5.826 12.930 7.475 1.00 67.25 70 SER A C 1
ATOM 516 O O . SER A 1 70 ? -6.272 11.792 7.490 1.00 67.25 70 SER A O 1
ATOM 518 N N . GLU A 1 71 ? -6.603 13.998 7.687 1.00 67.06 71 GLU A N 1
ATOM 519 C CA . GLU A 1 7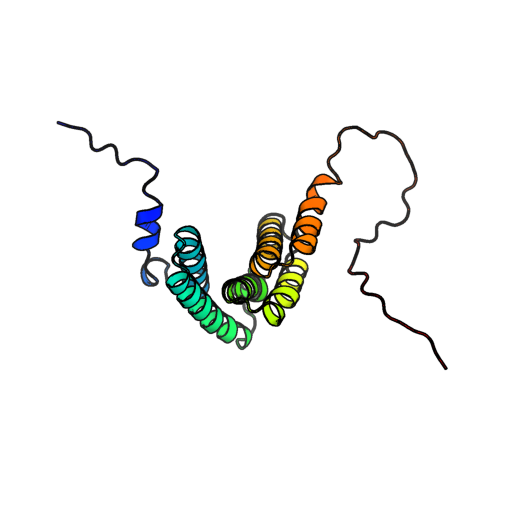1 ? -8.070 13.909 7.787 1.00 67.06 71 GLU A CA 1
ATOM 520 C C . GLU A 1 71 ? -8.712 13.533 6.444 1.00 67.06 71 GLU A C 1
ATOM 522 O O . GLU A 1 71 ? -9.668 12.761 6.410 1.00 67.06 71 GLU A O 1
ATOM 527 N N . GLN A 1 72 ? -8.189 14.070 5.336 1.00 69.81 72 GLN A N 1
ATOM 528 C CA . GLN A 1 72 ? -8.684 13.765 3.991 1.00 69.81 72 GLN A CA 1
ATOM 529 C C . GLN A 1 72 ? -8.253 12.383 3.508 1.00 69.81 72 GLN A C 1
ATOM 531 O O . GLN A 1 72 ? -9.015 11.711 2.817 1.00 69.81 72 GLN A O 1
ATOM 536 N N . GLN A 1 73 ? -7.040 11.960 3.858 1.00 79.00 73 GLN A N 1
ATOM 537 C CA . GLN A 1 73 ? -6.542 10.644 3.505 1.00 79.00 73 GLN A CA 1
ATOM 538 C C . GLN A 1 73 ? -5.796 10.017 4.690 1.00 79.00 73 GLN A C 1
ATOM 540 O O . GLN A 1 73 ? -4.615 10.321 4.894 1.00 79.00 73 GLN A O 1
ATOM 545 N N . PRO A 1 74 ? -6.468 9.137 5.457 1.00 87.19 74 PRO A N 1
ATOM 546 C CA . PRO A 1 74 ? -5.857 8.454 6.589 1.00 87.19 74 PRO A CA 1
ATOM 547 C C . PRO A 1 74 ? -4.629 7.659 6.150 1.00 87.19 74 PRO A C 1
ATOM 549 O O . PRO A 1 74 ? -4.623 7.045 5.077 1.00 87.19 74 PRO A O 1
ATOM 552 N N . VAL A 1 75 ? -3.575 7.676 6.963 1.00 89.00 75 VAL A N 1
ATOM 553 C CA . VAL A 1 75 ? -2.286 7.055 6.617 1.00 89.00 75 VAL A CA 1
ATOM 554 C C . VAL A 1 75 ? -2.437 5.544 6.431 1.00 89.00 75 VAL A C 1
ATOM 556 O O . VAL A 1 75 ? -1.770 4.966 5.572 1.00 89.00 75 VAL A O 1
ATOM 559 N N . GLU A 1 76 ? -3.367 4.927 7.157 1.00 90.31 76 GLU A N 1
ATOM 560 C CA . GLU A 1 76 ? -3.738 3.513 7.088 1.00 90.31 76 GLU A CA 1
ATOM 561 C C . GLU A 1 76 ? -4.107 3.103 5.656 1.00 90.31 76 GLU A C 1
ATOM 563 O O . GLU A 1 76 ? -3.666 2.054 5.184 1.00 90.31 76 GLU A O 1
ATOM 568 N N . THR A 1 77 ? -4.823 3.973 4.927 1.00 90.69 77 THR A N 1
ATOM 569 C CA . THR A 1 77 ? -5.250 3.721 3.536 1.00 90.69 77 THR A CA 1
ATOM 570 C C . THR A 1 77 ? -4.078 3.595 2.562 1.00 90.69 77 THR A C 1
ATOM 572 O O . THR A 1 77 ? -4.212 2.983 1.514 1.00 90.69 77 THR A O 1
ATOM 575 N N . GLN A 1 78 ? -2.912 4.149 2.903 1.00 92.00 78 GLN A N 1
ATOM 576 C CA . GLN A 1 78 ? -1.711 4.110 2.064 1.00 92.00 78 GLN A CA 1
ATOM 577 C C . GLN A 1 78 ? -0.659 3.133 2.599 1.00 92.00 78 GLN A C 1
ATOM 579 O O . GLN A 1 78 ? 0.088 2.526 1.829 1.00 92.00 78 GLN A O 1
ATOM 584 N N . LEU A 1 79 ? -0.574 2.979 3.920 1.00 95.38 79 LEU A N 1
ATOM 585 C CA . LEU A 1 79 ? 0.433 2.142 4.565 1.00 95.38 79 LEU A CA 1
ATOM 586 C C . LEU A 1 79 ? 0.084 0.651 4.466 1.00 95.38 79 LEU A C 1
ATOM 588 O O . LEU A 1 79 ? 0.986 -0.170 4.288 1.00 95.38 79 LEU A O 1
ATOM 592 N N . ALA A 1 80 ? -1.203 0.295 4.494 1.00 96.69 80 ALA A N 1
ATOM 593 C CA . ALA A 1 80 ? -1.625 -1.095 4.350 1.00 96.69 80 ALA A CA 1
ATOM 594 C C . ALA A 1 80 ? -1.246 -1.715 2.983 1.00 96.69 80 ALA A C 1
ATOM 596 O O . ALA A 1 80 ? -0.641 -2.794 2.990 1.00 96.69 80 ALA A O 1
ATOM 597 N N . PRO A 1 81 ? -1.462 -1.050 1.825 1.00 96.31 81 PRO A N 1
ATOM 598 C CA . PRO A 1 81 ? -0.956 -1.529 0.534 1.00 96.31 81 PRO A CA 1
ATOM 599 C C . PRO A 1 81 ? 0.566 -1.708 0.500 1.00 96.31 81 PRO A C 1
ATOM 601 O O . PRO A 1 81 ? 1.059 -2.687 -0.060 1.00 96.31 81 PRO A O 1
ATOM 604 N N . ALA A 1 82 ? 1.325 -0.817 1.152 1.00 97.25 82 ALA A N 1
ATOM 605 C CA . ALA A 1 82 ? 2.778 -0.958 1.251 1.00 97.25 82 ALA A CA 1
ATOM 606 C C . ALA A 1 82 ? 3.185 -2.217 2.030 1.00 97.25 82 ALA A C 1
ATOM 608 O O . ALA A 1 82 ? 4.092 -2.937 1.612 1.00 97.25 82 ALA A O 1
ATOM 609 N N . TYR A 1 83 ? 2.501 -2.528 3.135 1.00 98.12 83 TYR A N 1
ATOM 610 C CA . TYR A 1 83 ? 2.727 -3.782 3.854 1.00 98.12 83 TYR A CA 1
ATOM 611 C C . TYR A 1 83 ? 2.348 -5.008 3.017 1.00 98.12 83 TYR A C 1
ATOM 613 O O . TYR A 1 83 ? 3.112 -5.977 2.988 1.00 98.12 83 TYR A O 1
ATOM 621 N N . ALA A 1 84 ? 1.221 -4.969 2.304 1.00 97.62 84 ALA A N 1
ATOM 622 C CA . ALA A 1 84 ? 0.790 -6.071 1.447 1.00 97.62 84 ALA A CA 1
ATOM 623 C C . ALA A 1 84 ? 1.779 -6.331 0.304 1.00 97.62 84 ALA A C 1
ATOM 625 O O . ALA A 1 84 ? 2.144 -7.479 0.057 1.00 97.62 84 ALA A O 1
ATOM 626 N N . GLY A 1 85 ? 2.281 -5.271 -0.334 1.00 95.62 85 GLY A N 1
ATOM 627 C CA . GLY A 1 85 ? 3.308 -5.345 -1.374 1.00 95.62 85 GLY A CA 1
ATOM 628 C C . GLY A 1 85 ? 4.647 -5.928 -0.907 1.00 95.62 85 GLY A C 1
ATOM 629 O O . GLY A 1 85 ? 5.422 -6.405 -1.729 1.00 95.62 85 GLY A O 1
ATOM 630 N N . LEU A 1 86 ? 4.902 -5.943 0.405 1.00 96.75 86 LEU A N 1
ATOM 631 C CA . LEU A 1 86 ? 6.068 -6.576 1.036 1.00 96.75 86 LEU A CA 1
ATOM 632 C C . LEU A 1 86 ? 5.767 -7.980 1.593 1.00 96.75 86 LEU A C 1
ATOM 634 O O . LEU A 1 86 ? 6.611 -8.557 2.278 1.00 96.75 86 LEU A O 1
ATOM 638 N N . GLY A 1 87 ? 4.560 -8.513 1.374 1.00 94.69 87 GLY A N 1
ATOM 639 C CA . GLY A 1 87 ? 4.120 -9.797 1.930 1.00 94.69 87 GLY A CA 1
ATOM 640 C C . GLY A 1 87 ? 3.878 -9.778 3.446 1.00 94.69 87 GLY A C 1
ATOM 641 O O . GLY A 1 87 ? 3.738 -10.831 4.070 1.00 94.69 87 GLY A O 1
ATOM 642 N N . ARG A 1 88 ? 3.810 -8.596 4.073 1.00 96.94 88 ARG A N 1
ATOM 643 C CA . ARG A 1 88 ? 3.624 -8.434 5.525 1.00 96.94 88 ARG A CA 1
ATOM 644 C C . ARG A 1 88 ? 2.149 -8.533 5.916 1.00 96.94 88 ARG A C 1
ATOM 646 O O . ARG A 1 88 ? 1.547 -7.574 6.393 1.00 96.94 88 ARG A O 1
ATOM 653 N N . LYS A 1 89 ? 1.570 -9.721 5.731 1.00 97.25 89 LYS A N 1
ATOM 654 C CA . LYS A 1 89 ? 0.146 -10.018 5.972 1.00 97.25 89 LYS A CA 1
ATOM 655 C C . LYS A 1 89 ? -0.370 -9.540 7.335 1.00 97.25 89 LYS A C 1
ATOM 657 O O . LYS A 1 89 ? -1.431 -8.925 7.404 1.00 97.25 89 LYS A O 1
ATOM 662 N N . ALA A 1 90 ? 0.378 -9.828 8.401 1.00 97.25 90 ALA A N 1
ATOM 663 C CA . ALA A 1 90 ? -0.025 -9.530 9.777 1.00 97.25 90 ALA A CA 1
ATOM 664 C C . ALA A 1 90 ? -0.185 -8.025 10.051 1.00 97.25 90 ALA A C 1
ATOM 666 O O . ALA A 1 90 ? -0.994 -7.651 10.892 1.00 97.25 90 ALA A O 1
ATOM 667 N N . ASP A 1 91 ? 0.544 -7.180 9.318 1.00 96.62 91 ASP A N 1
ATOM 668 C CA . ASP A 1 91 ? 0.427 -5.724 9.412 1.00 96.62 91 ASP A CA 1
ATOM 669 C C . ASP A 1 91 ? -0.611 -5.184 8.417 1.00 96.62 91 ASP A C 1
ATOM 671 O O . ASP A 1 91 ? -1.400 -4.300 8.742 1.00 96.62 91 ASP A O 1
ATOM 675 N N . ALA A 1 92 ? -0.631 -5.736 7.199 1.00 97.69 92 ALA A N 1
ATOM 676 C CA . ALA A 1 92 ? -1.437 -5.225 6.096 1.00 97.69 92 ALA A CA 1
ATOM 677 C C . ALA A 1 92 ? -2.944 -5.393 6.317 1.00 97.69 92 ALA A C 1
ATOM 679 O O . ALA A 1 92 ? -3.703 -4.451 6.106 1.00 97.69 92 ALA A O 1
ATOM 680 N N . ILE A 1 93 ? -3.394 -6.582 6.734 1.00 97.44 93 ILE A N 1
ATOM 681 C CA . ILE A 1 93 ? -4.831 -6.888 6.798 1.00 97.44 93 ILE A CA 1
ATOM 682 C C . ILE A 1 93 ? -5.554 -6.079 7.882 1.00 97.44 93 ILE A C 1
ATOM 684 O O . ILE A 1 93 ? -6.582 -5.475 7.562 1.00 97.44 93 ILE A O 1
ATOM 688 N N . PRO A 1 94 ? -5.082 -6.034 9.146 1.00 97.00 94 PRO A N 1
ATOM 689 C CA . PRO A 1 94 ? -5.767 -5.257 10.177 1.00 97.00 94 PRO A CA 1
ATOM 690 C C . PRO A 1 94 ? -5.846 -3.775 9.804 1.00 97.00 94 PRO A C 1
ATOM 692 O O . PRO A 1 94 ? -6.918 -3.181 9.884 1.00 97.00 94 PRO A O 1
ATOM 695 N N . MET A 1 95 ? -4.741 -3.218 9.302 1.00 96.31 95 MET A N 1
ATOM 696 C CA . MET A 1 95 ? -4.661 -1.815 8.903 1.00 96.31 95 MET A CA 1
ATOM 697 C C . MET A 1 95 ? -5.516 -1.503 7.670 1.00 96.31 95 MET A C 1
ATOM 699 O O . MET A 1 95 ? -6.169 -0.466 7.622 1.00 96.31 95 MET A O 1
ATOM 703 N N . GLY A 1 96 ? -5.576 -2.403 6.686 1.00 95.94 96 GLY 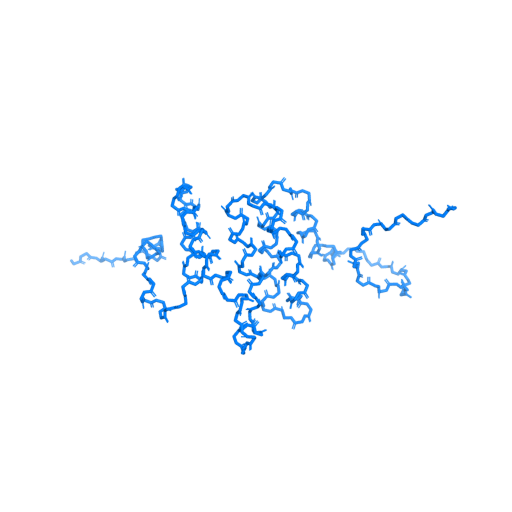A N 1
ATOM 704 C CA . GLY A 1 96 ? -6.453 -2.240 5.524 1.00 95.94 96 GLY A CA 1
ATOM 705 C C . GLY A 1 96 ? -7.929 -2.224 5.923 1.00 95.94 96 GLY A C 1
ATOM 706 O O . GLY A 1 96 ? -8.698 -1.380 5.461 1.00 95.94 96 GLY A O 1
ATOM 707 N N . ARG A 1 97 ? -8.323 -3.111 6.846 1.00 96.06 97 ARG A N 1
ATOM 708 C CA . ARG A 1 97 ? -9.681 -3.130 7.410 1.00 96.06 97 ARG A CA 1
ATOM 709 C C . ARG A 1 97 ? -9.995 -1.865 8.201 1.00 96.06 97 ARG A C 1
ATOM 711 O O . ARG A 1 97 ? -11.135 -1.406 8.163 1.00 96.06 97 ARG A O 1
ATOM 718 N N . GLU A 1 98 ? -9.026 -1.331 8.936 1.00 94.81 98 GLU A N 1
ATOM 719 C CA . GLU A 1 98 ? -9.156 -0.047 9.627 1.00 94.81 98 GLU A CA 1
ATOM 720 C C . GLU A 1 98 ? -9.337 1.094 8.620 1.00 94.81 98 GLU A C 1
ATOM 722 O O . GLU A 1 98 ? -10.304 1.841 8.726 1.00 94.81 98 GLU A O 1
ATOM 727 N N . GLY A 1 99 ? -8.506 1.163 7.577 1.00 92.38 99 GLY A N 1
ATOM 728 C CA . GLY A 1 99 ? -8.637 2.142 6.495 1.00 92.38 99 GLY A CA 1
ATOM 729 C C . GLY A 1 99 ? -10.024 2.132 5.840 1.00 92.38 99 GLY A C 1
ATOM 730 O O . GLY A 1 99 ? -10.633 3.189 5.674 1.00 92.38 99 GLY A O 1
ATOM 731 N N . ALA A 1 100 ? -10.572 0.949 5.544 1.00 92.62 100 ALA A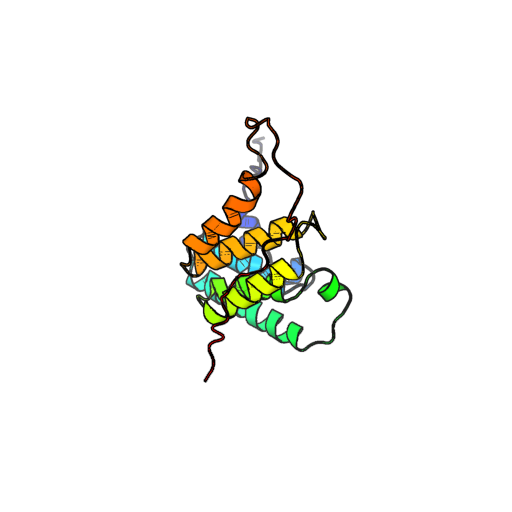 N 1
ATOM 732 C CA . ALA A 1 100 ? -11.916 0.805 4.973 1.00 92.62 100 ALA A CA 1
ATOM 733 C C . ALA A 1 100 ? -13.040 1.255 5.928 1.00 92.62 100 ALA A C 1
ATOM 735 O O . ALA A 1 100 ? -14.052 1.801 5.488 1.00 92.62 100 ALA A O 1
ATOM 736 N N . GLN A 1 101 ? -12.862 1.078 7.241 1.00 92.75 101 GLN A N 1
ATOM 737 C CA . GLN A 1 101 ? -13.785 1.610 8.254 1.00 92.75 101 GLN A CA 1
ATOM 738 C C . GLN A 1 101 ? -13.638 3.123 8.426 1.00 92.75 101 GLN A C 1
ATOM 740 O O . GLN A 1 101 ? -14.622 3.818 8.684 1.00 92.75 101 GLN A O 1
ATOM 745 N N . LEU A 1 102 ? -12.415 3.634 8.275 1.00 91.25 102 LEU A N 1
ATOM 746 C CA . LEU A 1 102 ? -12.106 5.052 8.340 1.00 91.25 102 LEU A CA 1
ATOM 747 C C . LEU A 1 102 ? -12.581 5.804 7.112 1.00 91.25 102 LEU A C 1
ATOM 749 O O . LEU A 1 102 ? -12.742 7.007 7.239 1.00 91.25 102 LEU A O 1
ATOM 753 N N . VAL A 1 103 ? -12.785 5.169 5.957 1.00 90.06 103 VAL A N 1
ATOM 754 C CA . VAL A 1 103 ? -13.288 5.804 4.727 1.00 90.06 103 VAL A CA 1
ATOM 755 C C . VAL A 1 103 ? -14.358 4.912 4.082 1.00 90.06 103 VAL A C 1
ATOM 757 O O . VAL A 1 103 ? -14.136 4.343 3.014 1.00 90.06 103 VAL A O 1
ATOM 760 N N . PRO A 1 104 ? -15.536 4.759 4.714 1.00 89.50 104 PRO A N 1
ATOM 761 C CA . PRO A 1 104 ? -16.572 3.901 4.164 1.00 89.50 104 PRO A CA 1
ATOM 762 C C . PRO A 1 104 ? -17.241 4.579 2.963 1.00 89.50 104 PRO A C 1
ATOM 764 O O . PRO A 1 104 ? -17.430 5.799 2.950 1.00 89.50 104 PRO A O 1
ATOM 767 N N . VAL A 1 105 ? -17.688 3.774 1.993 1.00 88.19 105 VAL A N 1
ATOM 768 C CA . VAL A 1 105 ? -18.396 4.239 0.780 1.00 88.19 105 VAL A CA 1
ATOM 769 C C . VAL A 1 105 ? -19.595 5.134 1.116 1.00 88.19 105 VAL A C 1
ATOM 771 O O . VAL A 1 105 ? -19.847 6.121 0.433 1.00 88.19 105 VAL A O 1
ATOM 774 N N . SER A 1 106 ? -20.316 4.830 2.200 1.00 89.44 106 SER A N 1
ATOM 775 C CA . SER A 1 106 ? -21.476 5.610 2.652 1.00 89.44 106 SER A CA 1
ATOM 776 C C . SER A 1 106 ? -21.130 7.024 3.128 1.00 89.44 106 SER A C 1
ATOM 778 O O . SER A 1 106 ? -22.000 7.893 3.121 1.00 89.44 106 SER A O 1
ATOM 780 N N . ARG A 1 107 ? -19.883 7.262 3.552 1.00 88.69 107 ARG A N 1
ATOM 781 C CA . ARG A 1 107 ? -19.405 8.577 3.998 1.00 88.69 107 ARG A CA 1
ATOM 782 C C . ARG A 1 107 ? -18.710 9.332 2.876 1.00 88.69 107 ARG A C 1
ATOM 784 O O . ARG A 1 107 ? -18.872 10.543 2.769 1.00 88.69 107 ARG A O 1
ATOM 791 N N . ASP A 1 108 ? -17.920 8.626 2.078 1.00 86.06 108 ASP A N 1
ATOM 792 C CA . ASP A 1 108 ? -17.181 9.196 0.962 1.00 86.06 108 ASP A CA 1
ATOM 793 C C . ASP A 1 108 ? -17.340 8.297 -0.266 1.00 86.06 108 ASP A C 1
ATOM 795 O O . ASP A 1 108 ? -16.630 7.307 -0.439 1.00 86.06 108 ASP A O 1
ATOM 799 N N . ALA A 1 109 ? -18.295 8.645 -1.125 1.00 89.12 109 ALA A N 1
ATOM 800 C CA . ALA A 1 109 ? -18.573 7.893 -2.344 1.00 89.12 109 ALA A CA 1
ATOM 801 C C . ALA A 1 109 ? -17.471 8.043 -3.411 1.00 89.12 109 ALA A C 1
ATOM 803 O O . ALA A 1 109 ? -17.472 7.290 -4.384 1.00 89.12 109 ALA A O 1
ATOM 804 N N . LEU A 1 110 ? -16.546 9.000 -3.250 1.00 87.50 110 LEU A N 1
ATOM 805 C CA . LEU A 1 110 ? -15.423 9.202 -4.162 1.00 87.50 110 LEU A CA 1
ATOM 806 C C . LEU A 1 110 ? -14.218 8.356 -3.736 1.00 87.50 110 LEU A C 1
ATOM 808 O O . LEU A 1 110 ? -13.686 7.598 -4.544 1.00 87.50 110 LEU A O 1
ATOM 812 N N . ALA A 1 111 ? -13.791 8.474 -2.477 1.00 86.75 111 ALA A N 1
ATOM 813 C CA . ALA A 1 111 ? -12.615 7.769 -1.966 1.00 86.75 111 ALA A CA 1
ATOM 814 C C . ALA A 1 111 ? -12.933 6.352 -1.465 1.00 86.75 111 ALA A C 1
ATOM 816 O O . ALA A 1 111 ? -12.103 5.454 -1.594 1.00 86.75 111 ALA A O 1
ATOM 817 N N . GLY A 1 112 ? -14.131 6.128 -0.923 1.00 90.06 112 GLY A N 1
ATOM 818 C CA . GLY A 1 112 ? -14.516 4.860 -0.304 1.00 90.06 112 GLY A CA 1
ATOM 819 C C . GLY A 1 112 ? -14.396 3.643 -1.227 1.00 90.06 112 GLY A C 1
ATOM 820 O O . GLY A 1 112 ? -13.816 2.644 -0.803 1.00 90.06 112 GLY A O 1
ATOM 821 N N . PRO A 1 113 ? -14.863 3.692 -2.493 1.00 91.81 113 PRO A N 1
ATOM 822 C CA . PRO A 1 113 ? -14.678 2.577 -3.422 1.00 91.81 113 PRO A CA 1
ATOM 823 C C . PRO A 1 113 ? -13.205 2.247 -3.689 1.00 91.81 113 PRO A C 1
ATOM 825 O O . PRO A 1 113 ? -12.860 1.074 -3.792 1.00 91.81 113 PRO A O 1
ATOM 828 N N . ALA A 1 114 ? -12.331 3.258 -3.763 1.00 90.50 114 ALA A N 1
ATOM 829 C CA . ALA A 1 114 ? -10.898 3.042 -3.955 1.00 90.50 114 ALA A CA 1
ATOM 830 C C . ALA A 1 114 ? -10.279 2.331 -2.742 1.00 90.50 114 ALA A C 1
ATOM 832 O O . ALA A 1 114 ? -9.606 1.323 -2.913 1.00 90.50 114 ALA A O 1
ATOM 833 N N . VAL A 1 115 ? -10.600 2.774 -1.522 1.00 92.56 115 VAL A N 1
ATOM 834 C CA . VAL A 1 115 ? -10.106 2.136 -0.288 1.00 92.56 115 VAL A CA 1
ATOM 835 C C . VAL A 1 115 ? -10.622 0.696 -0.138 1.00 92.56 115 VAL A C 1
ATOM 837 O O . VAL A 1 115 ? -9.902 -0.176 0.349 1.00 92.56 115 VAL A O 1
ATOM 840 N N . LEU A 1 116 ? -11.852 0.410 -0.579 1.00 93.88 116 LEU A N 1
ATOM 841 C CA . LEU A 1 116 ? -12.378 -0.958 -0.597 1.00 93.88 116 LEU A CA 1
ATOM 842 C C . LEU A 1 116 ? -11.621 -1.848 -1.596 1.00 93.88 116 LEU A C 1
ATOM 844 O O . LEU A 1 116 ? -11.312 -2.997 -1.280 1.00 93.88 116 LEU A O 1
ATOM 848 N N . LEU A 1 117 ? -11.296 -1.324 -2.781 1.00 93.81 117 LEU A N 1
ATOM 849 C CA . LEU A 1 117 ? -10.481 -2.039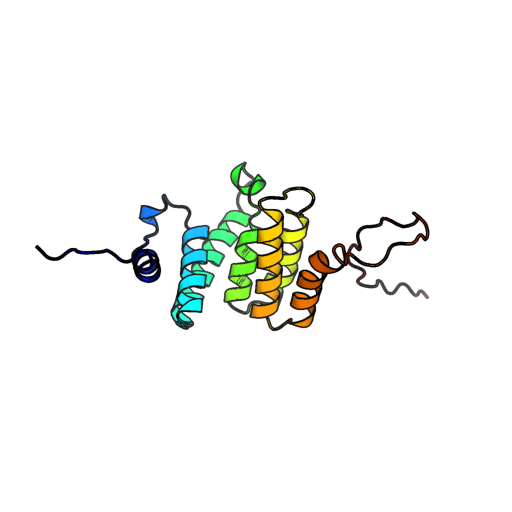 -3.768 1.00 93.81 117 LEU A CA 1
ATOM 850 C C . LEU A 1 117 ? -9.045 -2.255 -3.274 1.00 93.81 117 LEU A C 1
ATOM 852 O O . LEU A 1 117 ? -8.513 -3.348 -3.462 1.00 93.81 117 LEU A O 1
ATOM 856 N N . ASP A 1 118 ? -8.460 -1.287 -2.568 1.00 94.06 118 ASP A N 1
ATOM 857 C CA . ASP A 1 118 ? -7.158 -1.456 -1.918 1.00 94.06 118 ASP A CA 1
ATOM 858 C C . ASP A 1 118 ? -7.200 -2.613 -0.900 1.00 94.06 118 ASP A C 1
ATOM 860 O O . ASP A 1 118 ? -6.276 -3.424 -0.840 1.00 94.06 118 ASP A O 1
ATOM 864 N N . LEU A 1 119 ? -8.291 -2.760 -0.133 1.00 96.31 119 LEU A N 1
ATOM 865 C CA . LEU A 1 119 ? -8.477 -3.891 0.788 1.00 96.31 119 LEU A CA 1
ATOM 866 C C . LEU A 1 119 ? -8.583 -5.239 0.054 1.00 96.31 119 LEU A C 1
ATOM 868 O O . LEU A 1 119 ? -7.978 -6.222 0.488 1.00 96.31 119 LEU A O 1
ATOM 872 N N . VAL A 1 120 ? -9.302 -5.292 -1.069 1.00 96.31 120 VAL A N 1
ATOM 873 C CA . VAL A 1 120 ? -9.342 -6.482 -1.939 1.00 96.31 120 VAL A CA 1
ATOM 874 C C . VAL A 1 120 ? -7.932 -6.833 -2.418 1.00 96.31 120 VAL A C 1
ATOM 876 O O . VAL A 1 120 ? -7.511 -7.988 -2.328 1.00 96.31 120 VAL A O 1
ATOM 879 N N . GLU A 1 121 ? -7.174 -5.844 -2.885 1.00 94.31 121 GLU A N 1
ATOM 880 C CA . GLU A 1 121 ? -5.805 -6.040 -3.357 1.00 94.31 121 GLU A CA 1
ATOM 881 C C . GLU A 1 121 ? -4.870 -6.516 -2.237 1.00 94.31 121 GLU A C 1
ATOM 883 O O . GLU A 1 121 ? -4.057 -7.420 -2.455 1.00 94.31 121 GLU A O 1
ATOM 888 N N . ILE A 1 122 ? -5.015 -5.977 -1.023 1.00 97.19 122 ILE A N 1
ATOM 889 C CA . ILE A 1 122 ? -4.288 -6.435 0.167 1.00 97.19 122 ILE A CA 1
ATOM 890 C C . ILE A 1 122 ? -4.541 -7.926 0.405 1.00 97.19 122 ILE A C 1
ATOM 892 O O . ILE A 1 122 ? -3.585 -8.686 0.591 1.00 97.19 122 ILE A O 1
ATOM 896 N N . TYR A 1 123 ? -5.800 -8.364 0.363 1.00 97.06 123 TYR A N 1
ATOM 897 C CA . TYR A 1 123 ? -6.144 -9.776 0.515 1.00 97.06 123 TYR A CA 1
ATOM 898 C C . TYR A 1 123 ? -5.523 -10.641 -0.590 1.00 97.06 123 TYR A C 1
ATOM 900 O O . TYR A 1 123 ? -4.881 -11.647 -0.291 1.00 97.06 123 TYR A O 1
ATOM 908 N N . VAL A 1 124 ? -5.603 -10.217 -1.854 1.00 95.25 124 VAL A N 1
ATOM 909 C CA . VAL A 1 124 ? -5.007 -10.946 -2.989 1.00 95.25 124 VAL A CA 1
ATOM 910 C C . VAL A 1 124 ? -3.488 -11.078 -2.849 1.00 95.25 124 VAL A C 1
ATOM 912 O O . VAL A 1 124 ? -2.945 -12.176 -2.995 1.00 95.25 124 VAL A O 1
ATOM 915 N N . ARG A 1 125 ? -2.786 -9.984 -2.531 1.00 92.94 125 ARG A N 1
ATOM 916 C CA . ARG A 1 125 ? -1.318 -9.968 -2.374 1.00 92.94 125 ARG A CA 1
ATOM 917 C C . ARG A 1 125 ? -0.835 -10.786 -1.181 1.00 92.94 125 ARG A C 1
ATOM 919 O O . ARG A 1 125 ? 0.311 -11.225 -1.168 1.00 92.94 125 ARG A O 1
ATOM 926 N N . THR A 1 126 ? -1.701 -10.999 -0.195 1.00 95.62 126 THR A N 1
ATOM 927 C CA . THR A 1 126 ? -1.410 -11.788 1.009 1.00 95.62 126 THR A CA 1
ATOM 928 C C . THR A 1 126 ? -1.987 -13.205 0.963 1.00 95.62 126 THR A C 1
ATOM 930 O O . THR A 1 126 ? -1.913 -13.913 1.965 1.00 95.62 126 THR A O 1
ATOM 933 N N . ALA A 1 127 ? -2.478 -13.629 -0.208 1.00 95.56 127 ALA A N 1
ATOM 934 C CA . ALA A 1 127 ? -3.052 -14.945 -0.493 1.00 95.56 127 ALA A CA 1
ATOM 935 C C . ALA A 1 127 ? -4.344 -15.297 0.276 1.00 95.56 127 ALA A C 1
ATOM 937 O O . ALA A 1 127 ? -4.711 -16.465 0.379 1.00 95.56 127 ALA A O 1
ATOM 938 N N . GLU A 1 128 ? -5.081 -14.294 0.751 1.00 96.56 128 GLU A N 1
ATOM 939 C CA . GLU A 1 128 ? -6.368 -14.450 1.442 1.00 96.56 128 GLU A CA 1
ATOM 940 C C . GLU A 1 128 ? -7.546 -14.289 0.474 1.00 96.56 128 GLU A C 1
ATOM 942 O O . GLU A 1 128 ? -8.356 -13.367 0.579 1.00 96.56 128 GLU A O 1
ATOM 947 N N . TYR A 1 129 ? -7.622 -15.173 -0.517 1.00 93.88 129 TYR A N 1
ATOM 948 C CA . TYR A 1 129 ? -8.537 -15.010 -1.648 1.00 93.88 129 TYR A CA 1
ATOM 949 C C . TYR A 1 129 ? -10.022 -15.048 -1.267 1.00 93.88 129 TYR A C 1
ATOM 951 O O . TYR A 1 129 ? -10.800 -14.300 -1.852 1.00 93.88 129 TYR A O 1
ATOM 959 N N . ASP A 1 130 ? -10.409 -15.844 -0.268 1.00 93.31 130 ASP A N 1
ATOM 960 C CA . ASP A 1 130 ? -11.799 -15.887 0.210 1.00 93.31 130 ASP A CA 1
ATOM 961 C C . ASP A 1 130 ? -12.228 -14.515 0.750 1.00 93.31 130 ASP A C 1
ATOM 963 O O . ASP A 1 130 ? -13.254 -13.972 0.348 1.00 93.31 130 ASP A O 1
ATOM 967 N N . GLY A 1 131 ? -11.367 -13.881 1.554 1.00 90.12 131 GLY A N 1
ATOM 968 C CA . GLY A 1 131 ? -11.605 -12.529 2.059 1.00 90.12 131 GLY A CA 1
ATOM 969 C C . GLY A 1 131 ? -11.676 -11.478 0.948 1.00 90.12 131 GLY A C 1
ATOM 970 O O . GLY A 1 131 ? -12.480 -10.553 1.034 1.00 90.12 131 GLY A O 1
ATOM 971 N N . ALA A 1 132 ? -10.887 -11.626 -0.121 1.00 92.88 132 ALA A N 1
ATOM 972 C CA . ALA A 1 132 ? -10.981 -10.754 -1.294 1.00 92.88 132 ALA A CA 1
ATOM 973 C C . ALA A 1 132 ? -12.341 -10.891 -2.003 1.00 92.88 132 ALA A C 1
ATOM 975 O O . ALA A 1 132 ? -12.957 -9.884 -2.358 1.00 92.88 132 ALA A O 1
ATOM 976 N N . LEU A 1 133 ? -12.816 -12.126 -2.194 1.00 92.50 133 LEU A N 1
ATOM 977 C CA . LEU A 1 133 ? -14.103 -12.408 -2.832 1.00 92.50 133 LEU A CA 1
ATOM 978 C C . LEU A 1 133 ? -15.278 -11.891 -1.998 1.00 92.50 133 LEU A C 1
ATOM 980 O O . LEU A 1 133 ? -16.193 -11.294 -2.566 1.00 92.50 133 LEU A O 1
ATOM 984 N N . ASP A 1 134 ? -15.221 -12.031 -0.673 1.00 89.69 134 ASP A N 1
ATOM 985 C CA . ASP A 1 134 ? -16.247 -11.506 0.235 1.00 89.69 134 ASP A CA 1
ATOM 986 C C . ASP A 1 134 ? -16.424 -9.988 0.078 1.00 89.69 134 ASP A C 1
ATOM 988 O O . ASP A 1 134 ? -17.548 -9.486 0.024 1.00 89.69 134 ASP A O 1
ATOM 992 N N . GLN A 1 135 ? -15.320 -9.242 -0.057 1.00 85.44 135 GLN A N 1
ATOM 993 C CA . GLN A 1 135 ? -15.381 -7.792 -0.272 1.00 85.44 135 GLN A CA 1
ATOM 994 C C . GLN A 1 135 ? -15.937 -7.420 -1.658 1.00 85.44 135 GLN A C 1
ATOM 996 O O . GLN A 1 135 ? -16.621 -6.404 -1.793 1.00 85.44 135 GLN A O 1
ATOM 1001 N N . LEU A 1 136 ? -15.682 -8.236 -2.688 1.00 83.44 136 LEU A N 1
ATOM 1002 C CA . LEU A 1 136 ? -16.196 -8.022 -4.048 1.00 83.44 136 LEU A CA 1
ATOM 1003 C C . LEU A 1 136 ? -17.664 -8.437 -4.220 1.00 83.44 136 LEU A C 1
ATOM 1005 O O . LEU A 1 136 ? -18.320 -7.938 -5.131 1.00 83.44 136 LEU A O 1
ATOM 1009 N N . ALA A 1 137 ? -18.190 -9.325 -3.375 1.00 74.94 137 ALA A N 1
ATOM 1010 C CA . ALA A 1 137 ? -19.581 -9.778 -3.436 1.00 74.94 137 ALA A CA 1
ATOM 1011 C C . ALA A 1 137 ? -20.583 -8.727 -2.914 1.00 74.94 137 ALA A C 1
ATOM 1013 O O . ALA A 1 137 ? -21.737 -8.700 -3.348 1.00 74.94 137 ALA A O 1
ATOM 1014 N N . LEU A 1 138 ? -20.139 -7.824 -2.032 1.00 58.28 138 LEU A N 1
ATOM 1015 C CA . LEU A 1 138 ? -20.957 -6.755 -1.445 1.00 58.28 138 LEU A CA 1
ATOM 1016 C C . LEU A 1 138 ? -21.675 -5.852 -2.478 1.00 58.28 138 LEU A C 1
ATOM 1018 O O . LEU A 1 138 ? -22.873 -5.634 -2.308 1.00 58.28 138 LEU A O 1
ATOM 1022 N N . PRO A 1 139 ? -21.044 -5.358 -3.565 1.00 54.53 139 PRO A N 1
ATOM 1023 C CA . PRO A 1 139 ? -21.734 -4.529 -4.565 1.00 54.53 139 PRO A CA 1
ATOM 1024 C C . PRO A 1 139 ? -22.757 -5.267 -5.454 1.00 54.53 139 PRO A C 1
ATOM 1026 O O . PRO A 1 139 ? -23.593 -4.614 -6.083 1.00 54.53 139 PRO A O 1
ATOM 1029 N N . PHE A 1 140 ? -22.724 -6.602 -5.534 1.00 47.88 140 PHE A N 1
ATOM 1030 C CA . PHE A 1 140 ? -23.600 -7.369 -6.437 1.00 47.88 140 PHE A CA 1
ATOM 1031 C C . PHE A 1 140 ? -24.849 -7.941 -5.760 1.00 47.88 140 PHE A C 1
ATOM 1033 O O . PHE A 1 140 ? -25.812 -8.270 -6.449 1.00 47.88 140 PHE A O 1
ATOM 1040 N N . SER A 1 141 ? -24.879 -8.019 -4.427 1.00 44.66 141 SER A N 1
ATOM 1041 C CA . SER A 1 141 ? -26.054 -8.537 -3.712 1.00 44.66 141 SER A CA 1
ATOM 1042 C C . SER A 1 141 ? -27.252 -7.575 -3.734 1.00 44.66 141 SER A C 1
ATOM 1044 O O . SER A 1 141 ? -28.389 -8.032 -3.647 1.00 44.66 141 SER A O 1
ATOM 1046 N N . ASP A 1 142 ? -27.019 -6.268 -3.894 1.00 50.00 142 ASP A N 1
ATOM 1047 C CA . ASP A 1 142 ? -28.082 -5.248 -3.927 1.00 50.00 142 ASP A CA 1
ATOM 1048 C C . ASP A 1 142 ? -28.616 -4.967 -5.347 1.00 50.00 142 ASP A C 1
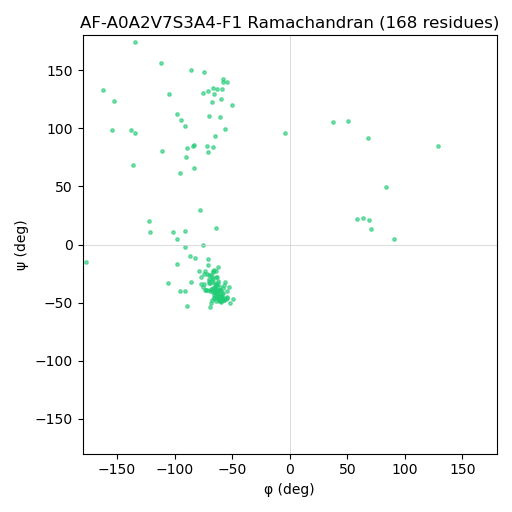ATOM 1050 O O . ASP A 1 142 ? -29.523 -4.152 -5.521 1.00 50.00 142 ASP A O 1
ATOM 1054 N N . SER A 1 143 ? -28.063 -5.618 -6.380 1.00 36.56 143 SER A N 1
ATOM 1055 C CA . SER A 1 143 ? -28.329 -5.287 -7.786 1.00 36.56 143 SER A CA 1
ATOM 1056 C C . SER A 1 143 ? -28.891 -6.426 -8.644 1.00 36.56 143 SER A C 1
ATOM 1058 O O . SER A 1 143 ? -28.873 -6.298 -9.865 1.00 36.56 143 SER A O 1
ATOM 1060 N N . GLU A 1 144 ? -29.485 -7.485 -8.073 1.00 34.66 144 GLU A N 1
ATOM 1061 C CA . GLU A 1 144 ? -30.332 -8.386 -8.876 1.00 34.66 144 GLU A CA 1
ATOM 1062 C C . GLU A 1 144 ? -31.648 -7.686 -9.282 1.00 34.66 144 GLU A C 1
ATOM 1064 O O . GLU A 1 144 ? -32.538 -7.497 -8.443 1.00 34.66 144 GLU A O 1
ATOM 1069 N N . PRO A 1 145 ? -31.867 -7.354 -10.572 1.00 37.72 145 PRO A N 1
ATOM 1070 C CA . PRO A 1 145 ? -33.156 -6.882 -11.042 1.00 37.72 145 PRO A CA 1
ATOM 1071 C C . PRO A 1 145 ? -34.018 -8.117 -11.319 1.00 37.72 145 PRO A C 1
ATOM 1073 O O . PRO A 1 145 ? -34.039 -8.637 -12.434 1.00 37.72 145 PRO A O 1
ATOM 1076 N N . GLY A 1 146 ? -34.697 -8.642 -10.295 1.00 39.22 146 GLY A N 1
ATOM 1077 C CA . GLY A 1 146 ? -35.505 -9.850 -10.502 1.00 39.22 146 GLY A CA 1
ATOM 1078 C C . GLY A 1 146 ? -36.322 -10.399 -9.338 1.00 39.22 146 GLY A C 1
ATOM 1079 O O . GLY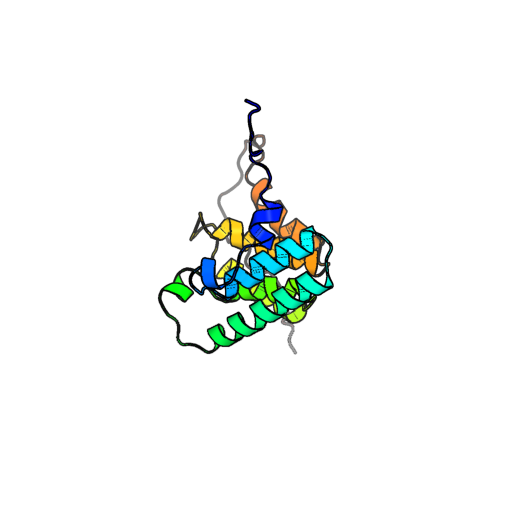 A 1 146 ? -37.235 -11.183 -9.589 1.00 39.22 146 GLY A O 1
ATOM 1080 N N . LYS A 1 147 ? -36.088 -9.993 -8.085 1.00 37.22 147 LYS A N 1
ATOM 1081 C CA . LYS A 1 147 ? -36.923 -10.446 -6.959 1.00 37.22 147 LYS A CA 1
ATOM 1082 C C . LYS A 1 147 ? -37.765 -9.314 -6.395 1.00 37.22 147 LYS A C 1
ATOM 1084 O O . LYS A 1 147 ? -37.459 -8.711 -5.374 1.00 37.22 147 LYS A O 1
ATOM 1089 N N . GLY A 1 148 ? -38.873 -9.050 -7.083 1.00 35.75 148 GLY A N 1
ATOM 1090 C CA . GLY A 1 148 ? -40.022 -8.412 -6.458 1.00 35.75 148 GLY A CA 1
ATOM 1091 C C . GLY A 1 148 ? -40.639 -9.350 -5.418 1.00 35.75 148 GLY A C 1
ATOM 1092 O O . GLY A 1 148 ? -40.846 -10.529 -5.698 1.00 35.75 148 GLY A O 1
ATOM 1093 N N . GLY A 1 149 ? -40.961 -8.812 -4.241 1.00 30.14 149 GLY A N 1
ATOM 1094 C CA . GLY A 1 149 ? -41.876 -9.454 -3.295 1.00 30.14 149 GLY A CA 1
ATOM 1095 C C . GLY A 1 149 ? -41.362 -9.584 -1.864 1.00 30.14 149 GLY A C 1
ATOM 1096 O O . GLY A 1 149 ? -40.898 -10.642 -1.470 1.00 30.14 149 GLY A O 1
ATOM 1097 N N . SER A 1 150 ? -41.542 -8.509 -1.090 1.00 37.16 150 SER A N 1
ATOM 1098 C CA . SER A 1 150 ? -42.036 -8.512 0.296 1.00 37.16 150 SER A CA 1
ATOM 1099 C C . SER A 1 150 ? -41.598 -9.653 1.227 1.00 37.16 150 SER A C 1
ATOM 1101 O O . SER A 1 150 ? -42.253 -10.688 1.260 1.00 37.16 150 SER A O 1
ATOM 1103 N N . VAL A 1 151 ? -40.678 -9.359 2.150 1.00 33.62 151 VAL A N 1
ATOM 1104 C CA . VAL A 1 151 ? -40.901 -9.595 3.589 1.00 33.62 151 VAL A CA 1
ATOM 1105 C C . VAL A 1 151 ? -40.067 -8.619 4.425 1.00 33.62 151 VAL A C 1
ATOM 1107 O O . VAL A 1 151 ? -38.854 -8.552 4.296 1.00 33.62 151 VAL A O 1
ATOM 1110 N N . ALA A 1 152 ? -40.786 -7.878 5.268 1.00 31.11 152 ALA A N 1
ATOM 1111 C CA . ALA A 1 152 ? -40.383 -7.286 6.541 1.00 31.11 152 ALA A CA 1
ATOM 1112 C C . ALA A 1 152 ? -39.090 -6.451 6.601 1.00 31.11 152 ALA A C 1
ATOM 1114 O O . ALA A 1 152 ? -37.974 -6.947 6.716 1.00 31.11 152 ALA A O 1
ATOM 1115 N N . ALA A 1 153 ? -39.306 -5.140 6.702 1.00 37.78 153 ALA A N 1
ATOM 1116 C CA . ALA A 1 153 ? -38.449 -4.255 7.466 1.00 37.78 153 ALA A CA 1
ATOM 1117 C C . ALA A 1 153 ? -38.351 -4.746 8.924 1.00 37.78 153 ALA A C 1
ATOM 1119 O O . ALA A 1 153 ? -39.242 -4.480 9.721 1.00 37.78 153 ALA A O 1
ATOM 1120 N N . GLU A 1 154 ? -37.276 -5.452 9.264 1.00 29.84 154 GLU A N 1
ATOM 1121 C CA . GLU A 1 154 ? -36.723 -5.521 10.618 1.00 29.84 154 GLU A CA 1
ATOM 1122 C C . GLU A 1 154 ? -35.284 -6.052 10.511 1.00 29.84 154 GLU A C 1
ATOM 1124 O O . GLU A 1 154 ? -35.037 -7.021 9.803 1.00 29.84 154 GLU A O 1
ATOM 1129 N N . ASN A 1 155 ? -34.331 -5.408 11.191 1.00 30.48 155 ASN A N 1
ATOM 1130 C CA . ASN A 1 155 ? -32.880 -5.677 11.178 1.00 30.48 155 ASN A CA 1
ATOM 1131 C C . ASN A 1 155 ? -32.034 -5.067 10.045 1.00 30.48 155 ASN A C 1
ATOM 1133 O O . ASN A 1 155 ? -31.120 -5.701 9.523 1.00 30.48 155 ASN A O 1
ATOM 1137 N N . SER A 1 156 ? -32.191 -3.766 9.788 1.00 35.97 156 SER A N 1
ATOM 1138 C CA . SER A 1 156 ? -31.075 -2.963 9.264 1.00 35.97 156 SER A CA 1
ATOM 1139 C C . SER A 1 156 ? -30.013 -2.763 10.355 1.00 35.97 156 SER A C 1
ATOM 1141 O O . SER A 1 156 ? -29.948 -1.719 11.003 1.00 35.97 156 SER A O 1
ATOM 1143 N N . ARG A 1 157 ? -29.169 -3.775 10.573 1.00 33.09 157 ARG A N 1
ATOM 1144 C CA . ARG A 1 157 ? -27.823 -3.577 11.127 1.00 33.09 157 ARG A CA 1
ATOM 1145 C C . ARG A 1 157 ? -26.844 -3.734 9.963 1.00 33.09 157 ARG A C 1
ATOM 1147 O O . ARG A 1 157 ? -26.943 -4.742 9.267 1.00 33.09 157 ARG A O 1
ATOM 1154 N N . PRO A 1 158 ? -25.896 -2.805 9.737 1.00 33.31 158 PRO A N 1
ATOM 1155 C CA . PRO A 1 158 ? -24.752 -3.144 8.906 1.00 33.31 158 PRO A CA 1
ATOM 1156 C C . PRO A 1 158 ? -24.063 -4.330 9.587 1.00 33.31 158 PRO A C 1
ATOM 1158 O O . PRO A 1 158 ? -23.919 -4.332 10.815 1.00 33.31 158 PRO A O 1
ATOM 1161 N N . VAL A 1 159 ? -23.707 -5.358 8.818 1.00 39.06 159 VAL A N 1
ATOM 1162 C CA . VAL A 1 159 ? -22.953 -6.512 9.316 1.00 39.06 159 VAL A CA 1
ATOM 1163 C C . VAL A 1 159 ? -21.558 -6.015 9.693 1.00 39.06 159 VAL A C 1
ATOM 1165 O O . VAL A 1 159 ? -20.611 -6.033 8.915 1.00 39.06 159 VAL A O 1
ATOM 1168 N N . VAL A 1 160 ? -21.466 -5.482 10.907 1.00 42.59 160 VAL A N 1
ATOM 1169 C CA . VAL A 1 160 ? -20.232 -5.299 11.651 1.00 42.59 160 VAL A CA 1
ATOM 1170 C C . VAL A 1 160 ? -19.741 -6.699 11.979 1.00 42.59 160 VAL A C 1
ATOM 1172 O O . VAL A 1 160 ? -20.475 -7.476 12.585 1.00 42.59 160 VAL A O 1
ATOM 1175 N N . PHE A 1 161 ? -18.520 -6.995 11.536 1.00 36.19 161 PHE A N 1
ATOM 1176 C CA . PHE A 1 161 ? -17.650 -8.079 11.983 1.00 36.19 161 PHE A CA 1
ATOM 1177 C C . PHE A 1 161 ? -18.194 -8.909 13.155 1.00 36.19 161 PHE A C 1
ATOM 1179 O O . PHE A 1 161 ? -17.996 -8.567 14.318 1.00 36.19 161 PHE A O 1
ATOM 1186 N N . ALA A 1 162 ? -18.819 -10.040 12.838 1.00 33.06 162 ALA A N 1
ATOM 1187 C CA . ALA A 1 162 ? -19.012 -11.116 13.795 1.00 33.06 162 ALA A CA 1
ATOM 1188 C C . ALA A 1 162 ? -17.739 -11.975 13.803 1.00 33.06 162 ALA A C 1
ATOM 1190 O O . ALA A 1 162 ? -17.636 -12.968 13.089 1.00 33.06 162 ALA A O 1
ATOM 1191 N N . ILE A 1 163 ? -16.748 -11.561 14.594 1.00 37.81 163 ILE A N 1
ATOM 1192 C CA . ILE A 1 163 ? -15.802 -12.505 15.193 1.00 37.81 163 ILE A CA 1
ATOM 1193 C C . ILE A 1 163 ? -16.299 -12.759 16.613 1.00 37.81 163 ILE A C 1
ATOM 1195 O O . ILE A 1 163 ? -16.372 -11.861 17.443 1.00 37.81 163 ILE A O 1
ATOM 1199 N N . GLN A 1 164 ? -16.736 -13.996 16.798 1.00 32.84 164 GLN A N 1
ATOM 1200 C CA . GLN A 1 164 ? -17.297 -14.611 17.987 1.00 32.84 164 GLN A CA 1
ATOM 1201 C C . GLN A 1 164 ? -16.416 -14.385 19.234 1.00 32.84 164 GLN A C 1
ATOM 1203 O O . GLN A 1 164 ? -15.286 -14.861 19.283 1.00 32.84 164 GLN A O 1
ATOM 1208 N N . GLU A 1 165 ? -16.955 -13.732 20.265 1.00 36.94 165 GLU A N 1
ATOM 1209 C CA . GLU A 1 165 ? -16.531 -13.950 21.656 1.00 36.94 165 GLU A CA 1
ATOM 1210 C C . GLU A 1 165 ? -17.020 -15.344 22.094 1.00 36.94 165 GLU A C 1
ATOM 1212 O O . GLU A 1 165 ? -18.207 -15.648 21.897 1.00 36.94 165 GLU A O 1
ATOM 1217 N N . PRO A 1 166 ? -16.190 -16.199 22.717 1.00 38.22 166 PRO A N 1
ATOM 1218 C CA . PRO A 1 166 ? -16.694 -17.269 23.555 1.00 38.22 166 PRO A CA 1
ATOM 1219 C C . PRO A 1 166 ? -16.794 -16.765 25.001 1.00 38.22 166 PRO A C 1
ATOM 1221 O O . PRO A 1 166 ? -15.806 -16.709 25.730 1.00 38.22 166 PRO A O 1
ATOM 1224 N N . ILE A 1 167 ? -18.015 -16.434 25.424 1.00 42.16 167 ILE A N 1
ATOM 1225 C CA . ILE A 1 167 ? -18.385 -16.400 26.842 1.00 42.16 167 ILE A CA 1
ATOM 1226 C C . ILE A 1 167 ? -19.016 -17.753 27.182 1.00 42.16 167 ILE A C 1
ATOM 1228 O O . ILE A 1 167 ? -20.158 -17.971 26.806 1.00 42.16 167 ILE A O 1
ATOM 1232 N N . GLU A 1 168 ? -18.305 -18.600 27.928 1.00 40.38 168 GLU A N 1
ATOM 1233 C CA . GLU A 1 168 ? -18.830 -19.571 28.914 1.00 40.38 168 GLU A CA 1
ATOM 1234 C C . GLU A 1 168 ? -17.675 -19.807 29.916 1.00 40.38 168 GLU A C 1
ATOM 1236 O O . GLU A 1 168 ? -16.636 -20.335 29.539 1.00 40.38 168 GLU A O 1
ATOM 1241 N N . ASN A 1 169 ? -17.607 -19.180 31.095 1.00 41.56 169 ASN A N 1
ATOM 1242 C CA . ASN A 1 169 ? -18.412 -19.270 32.322 1.00 41.56 169 ASN A CA 1
ATOM 1243 C C . ASN A 1 169 ? -18.294 -20.606 33.087 1.00 41.56 169 ASN A C 1
ATOM 1245 O O . ASN A 1 169 ? -19.095 -21.517 32.883 1.00 41.56 169 ASN A O 1
ATOM 1249 N N . SER A 1 170 ? -17.355 -20.666 34.041 1.00 46.03 170 SER A N 1
ATOM 1250 C CA . SER A 1 170 ? -17.541 -21.178 35.417 1.00 46.03 170 SER A CA 1
ATOM 1251 C C . SER A 1 170 ? -16.395 -20.712 36.312 1.00 46.03 170 SER A C 1
ATOM 1253 O O . SER A 1 170 ? -15.232 -20.825 35.868 1.00 46.03 170 SER A O 1
#

Solvent-accessible surface area (backbone atoms only — not comparable to full-atom values): 10017 Å² total; per-residue (Å²): 138,82,82,83,77,77,65,98,72,62,58,70,62,50,64,69,68,60,47,63,76,78,64,73,62,59,56,42,64,52,21,43,55,50,12,53,52,28,43,76,69,66,38,54,71,60,12,35,55,22,14,51,51,16,33,55,53,40,58,56,52,73,76,47,81,88,46,76,65,45,73,76,49,49,62,40,63,58,36,13,50,22,27,13,63,65,57,36,44,88,60,10,54,62,33,22,54,47,25,30,68,75,36,33,46,94,82,31,75,76,59,10,58,55,39,47,49,48,36,30,49,31,23,51,58,51,70,37,53,68,65,22,49,57,63,63,47,61,77,56,74,82,62,70,92,78,78,86,77,89,81,75,99,77,79,96,62,82,88,67,84,86,74,82,80,88,87,81,92,131

Foldseek 3Di:
DDDPPPDPPCVLVVLVPDDCVNVPNPLLVNLCSQLVSCVVVVVLVRNLVSLVSNLVVLVVVVPDDDDPVCLVQPSLLRNLLSCLSNLVLVSNQVSLVVRLVSQPCVVPVPCNVVSLVSNLVSCVSNVVNVSSVVSVCVVVVVDDPPDDDDDDDDDPDDPDDPPDDDDDDD